Protein AF-A0A2D4P1I2-F1 (afdb_monomer)

Foldseek 3Di:
DPPDDDVVVCVPPDDPADDDPVQAEDPVVVVQAWAWDAADPVRQWTKTKHWDFDPDPQTFTKMKIWTWGDDRRHHTDTPDIDTPPPPDGHNDAWPKDKADDPPDPPDIDIDTDDPDDDDPDPDD

Structure (mmCIF, N/CA/C/O backbone):
data_AF-A0A2D4P1I2-F1
#
_entry.id   AF-A0A2D4P1I2-F1
#
loop_
_atom_site.group_PDB
_atom_site.id
_atom_site.type_symbol
_atom_site.label_atom_id
_atom_site.label_alt_id
_atom_site.label_comp_id
_atom_site.label_asym_id
_atom_site.label_entity_id
_atom_site.label_seq_id
_atom_site.pdbx_PDB_ins_code
_atom_site.Cartn_x
_atom_site.Cartn_y
_atom_site.Cartn_z
_atom_site.occupancy
_atom_site.B_iso_or_equiv
_atom_site.auth_seq_id
_atom_site.auth_comp_id
_atom_site.auth_asym_id
_atom_site.auth_atom_id
_atom_site.pdbx_PDB_model_num
ATOM 1 N N . ILE A 1 1 ? -16.537 -9.330 35.141 1.00 69.94 1 ILE A N 1
ATOM 2 C CA . ILE A 1 1 ? -16.548 -10.627 35.862 1.00 69.94 1 ILE A CA 1
ATOM 3 C C . ILE A 1 1 ? -15.253 -11.424 35.632 1.00 69.94 1 ILE A C 1
ATOM 5 O O . ILE A 1 1 ? -14.686 -11.852 36.618 1.00 69.94 1 ILE A O 1
ATOM 9 N N . SER A 1 2 ? -14.714 -11.572 34.408 1.00 90.94 2 SER A N 1
ATOM 10 C CA . SER A 1 2 ? -13.426 -12.280 34.185 1.00 90.94 2 SER A CA 1
ATOM 11 C C . SER A 1 2 ? -12.172 -11.393 34.089 1.00 90.94 2 SER A C 1
ATOM 13 O O . SER A 1 2 ? -11.068 -11.890 34.271 1.00 90.94 2 SER A O 1
ATOM 15 N N . GLY A 1 3 ? -12.307 -10.103 33.754 1.00 93.50 3 GLY A N 1
ATOM 16 C CA . GLY A 1 3 ? -11.168 -9.180 33.588 1.00 93.50 3 GLY A CA 1
ATOM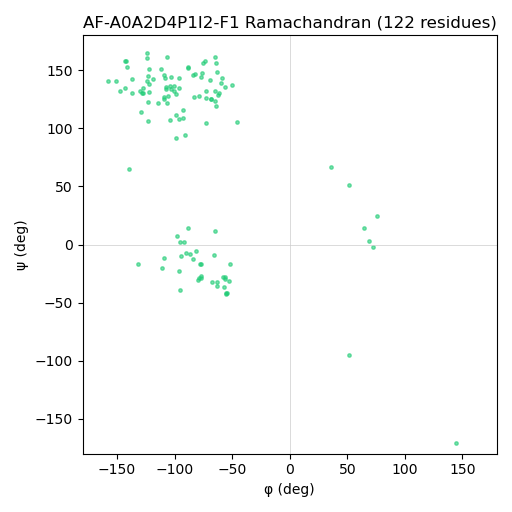 17 C C . GLY A 1 3 ? -10.268 -9.459 32.371 1.00 93.50 3 GLY A C 1
ATOM 18 O O . GLY A 1 3 ? -9.272 -8.772 32.178 1.00 93.50 3 GLY A O 1
ATOM 19 N N . GLN A 1 4 ? -10.605 -10.444 31.534 1.00 93.12 4 GLN A N 1
ATOM 20 C CA . GLN A 1 4 ? -9.794 -10.844 30.384 1.00 93.12 4 GLN A CA 1
ATOM 21 C C . GLN A 1 4 ? -10.235 -10.115 29.107 1.00 93.12 4 GLN A C 1
ATOM 23 O O . GLN A 1 4 ? -11.336 -10.343 28.608 1.00 93.12 4 GLN A O 1
ATOM 28 N N . LEU A 1 5 ? -9.355 -9.280 28.546 1.00 93.69 5 LEU A N 1
ATOM 29 C CA . LEU A 1 5 ? -9.546 -8.610 27.257 1.00 93.69 5 LEU A CA 1
ATOM 30 C C . LEU A 1 5 ? -8.307 -8.836 26.380 1.00 93.69 5 LEU A C 1
ATOM 32 O O . LEU A 1 5 ? -7.215 -8.381 26.705 1.00 93.69 5 LEU A O 1
ATOM 36 N N . SER A 1 6 ? -8.458 -9.565 25.273 1.00 95.81 6 SER A N 1
ATOM 37 C CA . SER A 1 6 ? -7.362 -9.851 24.339 1.00 95.81 6 SER A CA 1
ATOM 38 C C . SER A 1 6 ? -7.897 -10.043 22.920 1.00 95.81 6 SER A C 1
ATOM 40 O O . SER A 1 6 ? -8.908 -10.731 22.762 1.00 95.81 6 SER A O 1
ATOM 42 N N . PRO A 1 7 ? -7.206 -9.554 21.871 1.00 94.94 7 PRO A N 1
ATOM 43 C CA . PRO A 1 7 ? -7.589 -9.806 20.480 1.00 94.94 7 PRO A CA 1
ATOM 44 C C . PRO A 1 7 ? -7.770 -11.295 20.151 1.00 94.94 7 PRO A C 1
ATOM 46 O O . PRO A 1 7 ? -8.627 -11.657 19.349 1.00 94.94 7 PRO A O 1
ATOM 49 N N . ARG A 1 8 ? -7.013 -12.183 20.815 1.00 96.38 8 ARG A N 1
ATOM 50 C CA . ARG A 1 8 ? -7.110 -13.639 20.610 1.00 96.38 8 ARG A CA 1
ATOM 51 C C . ARG A 1 8 ? -8.478 -14.202 20.998 1.00 96.38 8 ARG A C 1
ATOM 53 O O . ARG A 1 8 ? -8.939 -15.136 20.347 1.00 96.38 8 ARG A O 1
ATOM 60 N N . LEU A 1 9 ? -9.134 -13.619 22.004 1.00 96.25 9 LEU A N 1
ATOM 61 C CA . LEU A 1 9 ? -10.480 -14.021 22.431 1.00 96.25 9 LEU A CA 1
ATOM 62 C C . LEU A 1 9 ? -11.531 -13.687 21.366 1.00 96.25 9 LEU A C 1
ATOM 64 O O . LEU A 1 9 ? -12.491 -14.429 21.187 1.00 96.25 9 LEU A O 1
ATOM 68 N N . PHE A 1 10 ? -11.314 -12.609 20.612 1.00 96.19 10 PHE A N 1
ATOM 69 C CA . PHE A 1 10 ? -12.255 -12.107 19.613 1.00 96.19 10 PHE A CA 1
ATOM 70 C C . PHE A 1 10 ? -11.933 -12.552 18.182 1.00 96.19 10 PHE A C 1
ATOM 72 O O . PHE A 1 10 ? -12.605 -12.118 17.254 1.00 96.19 10 PHE A O 1
ATOM 79 N N . ARG A 1 11 ? -10.957 -13.450 17.976 1.00 96.00 11 ARG A N 1
ATOM 80 C CA . ARG A 1 11 ? -10.496 -13.874 16.637 1.00 96.00 11 ARG A CA 1
ATOM 81 C C . ARG A 1 11 ? -11.607 -14.434 15.736 1.00 96.00 11 ARG A C 1
ATOM 83 O O . ARG A 1 11 ? -11.482 -14.378 14.522 1.00 96.00 11 ARG A O 1
ATOM 90 N N . LYS A 1 12 ? -12.666 -15.008 16.319 1.00 97.00 12 LYS A N 1
ATOM 91 C CA . LYS A 1 12 ? -13.809 -15.568 15.574 1.00 97.00 12 LYS A CA 1
ATOM 92 C C . LYS A 1 12 ? -14.896 -14.538 15.244 1.00 97.00 12 LYS A C 1
ATOM 94 O O . LYS A 1 12 ? -15.842 -14.884 14.545 1.00 97.00 12 LYS A O 1
ATOM 99 N N . LEU A 1 13 ? -14.807 -13.315 15.771 1.00 97.12 13 LEU A N 1
ATOM 100 C CA . LEU A 1 13 ? -15.773 -12.270 15.452 1.00 97.12 13 LEU A CA 1
ATOM 101 C C . LEU A 1 13 ? -15.505 -11.694 14.056 1.00 97.12 13 LEU A C 1
ATOM 103 O O . LEU A 1 13 ? -14.346 -11.599 13.649 1.00 97.12 13 LEU A O 1
ATOM 107 N N . PRO A 1 14 ? -16.556 -11.272 13.335 1.00 97.31 14 PRO A N 1
ATOM 108 C CA . PRO A 1 14 ? -16.387 -10.573 12.071 1.00 97.31 14 PRO A CA 1
ATOM 109 C C . PRO A 1 14 ? -15.686 -9.215 12.269 1.00 97.31 14 PRO A C 1
ATOM 111 O O . PRO A 1 14 ? -15.688 -8.672 13.385 1.00 97.31 14 PRO A O 1
ATOM 114 N N . PRO A 1 15 ? -15.124 -8.631 11.191 1.00 96.69 15 PRO A N 1
ATOM 115 C CA . PRO A 1 15 ? -14.606 -7.269 11.212 1.00 96.69 15 PRO A CA 1
ATOM 116 C C . PRO A 1 15 ? -15.634 -6.289 11.782 1.00 96.69 15 PRO A C 1
ATOM 118 O O . PRO A 1 15 ? -16.824 -6.363 11.479 1.00 96.69 15 PRO A O 1
ATOM 121 N N . ARG A 1 16 ? -15.174 -5.366 12.630 1.00 97.00 16 ARG A N 1
ATOM 122 C CA . ARG A 1 16 ? -16.054 -4.390 13.294 1.00 97.00 16 ARG A CA 1
ATOM 123 C C . ARG A 1 16 ? -16.440 -3.233 12.379 1.00 97.00 16 ARG A C 1
ATOM 125 O O . ARG A 1 16 ? -17.505 -2.656 12.559 1.00 97.00 16 ARG A O 1
ATOM 132 N N . VAL A 1 17 ? -15.565 -2.903 11.433 1.00 97.25 17 VAL A N 1
ATOM 133 C CA . VAL A 1 17 ? -15.743 -1.839 10.447 1.00 97.25 17 VAL A CA 1
ATOM 134 C C . VAL A 1 17 ? -15.139 -2.319 9.132 1.00 97.25 17 VAL A C 1
ATOM 136 O O . VAL A 1 17 ? -14.028 -2.850 9.120 1.00 97.25 17 VAL A O 1
ATOM 139 N N . CYS A 1 18 ? -15.867 -2.110 8.039 1.00 97.62 18 CYS A N 1
ATOM 140 C CA . CYS A 1 18 ? -15.393 -2.322 6.678 1.00 97.62 18 CYS A CA 1
ATOM 141 C C . CYS A 1 18 ? -15.523 -1.003 5.925 1.00 97.62 18 CYS A C 1
ATOM 143 O O . CYS A 1 18 ? -16.575 -0.366 5.967 1.00 97.62 18 CYS A O 1
ATOM 145 N N . VAL A 1 19 ? -14.460 -0.600 5.236 1.00 97.31 19 VAL A N 1
ATOM 146 C CA . VAL A 1 19 ? -14.436 0.641 4.464 1.00 97.31 19 VAL A CA 1
ATOM 147 C C . VAL A 1 19 ? -13.985 0.321 3.050 1.00 97.31 19 VAL A C 1
ATOM 149 O O . VAL A 1 19 ? -12.995 -0.378 2.848 1.00 97.31 19 VAL A O 1
ATOM 152 N N . SER A 1 20 ? -14.736 0.810 2.065 1.00 96.75 20 SER A N 1
ATOM 153 C CA . SER A 1 20 ? -14.373 0.657 0.658 1.00 96.75 20 SER A CA 1
ATOM 154 C C . SER A 1 20 ? -13.201 1.573 0.333 1.00 96.75 20 SER A C 1
ATOM 156 O O . SER A 1 20 ? -13.261 2.766 0.635 1.00 96.75 20 SER A O 1
ATOM 158 N N . LEU A 1 21 ? -12.173 1.058 -0.341 1.00 95.75 21 LEU A N 1
ATOM 159 C CA . LEU A 1 21 ? -11.018 1.860 -0.752 1.00 95.75 21 LEU A CA 1
ATOM 160 C C . LEU A 1 21 ? -11.450 3.097 -1.561 1.00 95.75 21 LEU A C 1
ATOM 162 O O . LEU A 1 21 ? -11.014 4.205 -1.270 1.00 95.75 21 LEU A O 1
ATOM 166 N N . LYS A 1 22 ? -12.415 2.941 -2.479 1.00 95.81 22 LYS A N 1
ATOM 167 C CA . LYS A 1 22 ? -12.982 4.053 -3.269 1.00 95.81 22 LYS A CA 1
ATOM 168 C C . LYS A 1 22 ? -13.599 5.163 -2.409 1.00 95.81 22 LYS A C 1
ATOM 170 O O . LYS A 1 22 ? -13.646 6.311 -2.830 1.00 95.81 22 LYS A O 1
ATOM 175 N N . SER A 1 23 ? -14.089 4.834 -1.212 1.00 96.88 23 SER A N 1
ATOM 176 C CA . SER A 1 23 ? -14.698 5.826 -0.319 1.00 96.88 23 SER A CA 1
ATOM 177 C C . SER A 1 23 ? -13.660 6.697 0.391 1.00 96.88 23 SER A C 1
ATOM 179 O O . SER A 1 23 ? -13.931 7.869 0.644 1.00 96.88 23 SER A O 1
ATOM 181 N N . ILE A 1 24 ? -12.452 6.174 0.626 1.00 97.69 24 ILE A N 1
ATOM 182 C CA . ILE A 1 24 ? -11.394 6.850 1.394 1.00 97.69 24 ILE A CA 1
ATOM 183 C C . ILE A 1 24 ? -10.209 7.321 0.552 1.00 97.69 24 ILE A C 1
ATOM 185 O O . ILE A 1 24 ? -9.404 8.096 1.044 1.00 97.69 24 ILE A O 1
ATOM 189 N N . VAL A 1 25 ? -10.090 6.908 -0.704 1.00 96.88 25 VAL A N 1
ATOM 190 C CA . VAL A 1 25 ? -9.071 7.432 -1.625 1.00 96.88 25 VAL A CA 1
A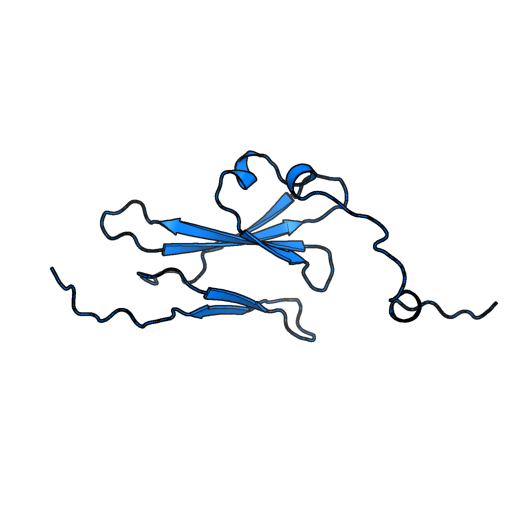TOM 191 C C . VAL A 1 25 ? -9.688 8.548 -2.469 1.00 96.88 25 VAL A C 1
ATOM 193 O O . VAL A 1 25 ? -10.873 8.487 -2.813 1.00 96.88 25 VAL A O 1
ATOM 196 N N . ASP A 1 26 ? -8.914 9.591 -2.760 1.00 95.12 26 ASP A N 1
ATOM 197 C CA . ASP A 1 26 ? -9.323 10.632 -3.704 1.00 95.12 26 ASP A CA 1
ATOM 198 C C . ASP A 1 26 ? -9.174 10.141 -5.146 1.00 95.12 26 ASP A C 1
ATOM 200 O O . ASP A 1 26 ? -8.241 9.409 -5.480 1.00 95.12 26 ASP A O 1
ATOM 204 N N . GLU A 1 27 ? -10.098 10.549 -6.016 1.00 91.81 27 GLU A N 1
ATOM 205 C CA . GLU A 1 27 ? -10.206 10.034 -7.387 1.00 91.81 27 GLU A CA 1
ATOM 206 C C . GLU A 1 27 ? -8.920 10.220 -8.200 1.00 91.81 27 GLU A C 1
ATOM 208 O O . GLU A 1 27 ? -8.510 9.315 -8.924 1.00 91.81 27 GLU A O 1
ATOM 213 N N . HIS A 1 28 ? -8.219 11.338 -7.998 1.00 92.25 28 HIS A N 1
ATOM 214 C CA . HIS A 1 28 ? -6.931 11.590 -8.638 1.00 92.25 28 HIS A CA 1
ATOM 215 C C . HIS A 1 28 ? -5.905 10.470 -8.374 1.00 92.25 28 HIS A C 1
ATOM 217 O O . HIS A 1 28 ? -5.245 10.022 -9.309 1.00 92.25 28 HIS A O 1
ATOM 223 N N . PHE A 1 29 ? -5.811 9.960 -7.140 1.00 92.00 29 PHE A N 1
ATOM 224 C CA . PHE A 1 29 ? -4.880 8.877 -6.802 1.00 92.00 29 PHE A CA 1
ATOM 225 C C . PHE A 1 29 ? -5.370 7.505 -7.271 1.00 92.00 29 PHE A C 1
ATOM 227 O O . PHE A 1 29 ? -4.555 6.634 -7.565 1.00 92.00 29 PHE A O 1
ATOM 234 N N . LEU A 1 30 ? -6.687 7.305 -7.394 1.00 88.12 30 LEU A N 1
ATOM 235 C CA . LEU A 1 30 ? -7.228 6.086 -8.007 1.00 88.12 30 LEU A CA 1
ATOM 236 C C . LEU A 1 30 ? -6.816 5.971 -9.480 1.00 88.12 30 LEU A C 1
ATOM 238 O O . LEU A 1 30 ? -6.532 4.872 -9.948 1.00 88.12 30 LEU A O 1
ATOM 242 N N . CYS A 1 31 ? -6.744 7.099 -10.187 1.00 90.69 31 CYS A N 1
ATOM 243 C CA . CYS A 1 31 ? -6.340 7.151 -11.592 1.00 90.69 31 CYS A CA 1
ATOM 244 C C . CYS A 1 31 ? -4.816 7.192 -11.797 1.00 90.69 31 CYS A C 1
ATOM 246 O O . CYS A 1 31 ? -4.355 6.979 -12.913 1.00 90.69 31 CYS A O 1
ATOM 248 N N . ALA A 1 32 ? -4.028 7.435 -10.745 1.00 93.19 32 ALA A N 1
ATOM 249 C CA . ALA A 1 32 ? -2.570 7.573 -10.825 1.00 93.19 32 ALA A CA 1
ATOM 250 C C . ALA A 1 32 ? -1.795 6.242 -10.692 1.00 93.19 32 ALA A C 1
ATOM 252 O O . ALA A 1 32 ? -0.589 6.248 -10.463 1.00 93.19 32 ALA A O 1
ATOM 253 N N . GLY A 1 33 ? -2.470 5.092 -10.809 1.00 94.69 33 GLY A N 1
ATOM 254 C CA . GLY A 1 33 ? -1.808 3.780 -10.832 1.00 94.69 33 GLY A CA 1
ATOM 255 C C . GLY A 1 33 ? -1.318 3.272 -9.469 1.00 94.69 33 GLY A C 1
ATOM 256 O O . GLY A 1 33 ? -0.397 2.462 -9.411 1.00 94.69 33 GLY A O 1
ATOM 257 N N . HIS A 1 34 ? -1.909 3.732 -8.361 1.00 97.69 34 HIS A N 1
ATOM 258 C CA . HIS A 1 34 ? -1.539 3.257 -7.024 1.00 97.69 34 HIS A CA 1
ATOM 259 C C . HIS A 1 34 ? -1.946 1.796 -6.784 1.00 97.69 34 HIS A C 1
ATOM 261 O O . HIS A 1 34 ? -3.124 1.438 -6.837 1.00 97.69 34 HIS A O 1
ATOM 267 N N . ILE A 1 35 ? -0.970 0.976 -6.395 1.00 97.62 35 ILE A N 1
ATOM 268 C CA . ILE A 1 35 ? -1.143 -0.410 -5.962 1.00 97.62 35 ILE A CA 1
ATOM 269 C C . ILE A 1 35 ? -1.025 -0.451 -4.435 1.00 97.62 35 ILE A C 1
ATOM 271 O O . ILE A 1 35 ? 0.054 -0.270 -3.868 1.00 97.62 35 ILE A O 1
ATOM 275 N N . PHE A 1 36 ? -2.151 -0.651 -3.748 1.00 97.94 36 PHE A N 1
ATOM 276 C CA . PHE A 1 36 ? -2.216 -0.683 -2.283 1.00 97.94 36 PHE A CA 1
ATOM 277 C C . PHE A 1 36 ? -1.734 -2.028 -1.725 1.00 97.94 36 PHE A C 1
ATOM 279 O O . PHE A 1 36 ? -2.220 -3.083 -2.120 1.00 97.94 36 PHE A O 1
ATOM 286 N N . LEU A 1 37 ? -0.797 -1.971 -0.776 1.00 98.31 37 LEU A N 1
ATOM 287 C CA . LEU A 1 37 ? -0.103 -3.132 -0.208 1.00 98.31 37 LEU A CA 1
ATOM 288 C C . LEU A 1 37 ? -0.758 -3.635 1.083 1.00 98.31 37 LEU A C 1
ATOM 290 O O . LEU A 1 37 ? -0.842 -4.838 1.316 1.00 98.31 37 LEU A O 1
ATOM 294 N N . GLY A 1 38 ? -1.214 -2.714 1.936 1.00 98.00 38 GLY A N 1
ATOM 295 C CA . GLY A 1 38 ? -1.822 -3.046 3.223 1.00 98.00 38 GLY A CA 1
ATOM 296 C C . GLY A 1 38 ? -1.500 -2.049 4.330 1.00 98.00 38 GLY A C 1
ATOM 297 O O . GLY A 1 38 ? -0.962 -0.968 4.087 1.00 98.00 38 GLY A O 1
ATOM 298 N N . PHE A 1 39 ? -1.867 -2.421 5.554 1.00 98.50 39 PHE A N 1
ATOM 299 C CA . PHE A 1 39 ? -1.623 -1.630 6.757 1.00 98.50 39 PHE A CA 1
ATOM 300 C C . PHE A 1 39 ? -0.225 -1.866 7.321 1.00 98.50 39 PHE A C 1
ATOM 302 O O . PHE A 1 39 ? 0.251 -3.000 7.337 1.00 98.50 39 PHE A O 1
ATOM 309 N N . SER A 1 40 ? 0.371 -0.816 7.887 1.00 98.31 40 SER A N 1
ATOM 310 C CA . SER A 1 40 ? 1.492 -0.966 8.811 1.00 98.31 40 SER A CA 1
ATOM 311 C C . SER A 1 40 ? 1.056 -1.707 10.078 1.00 98.31 40 SER A C 1
ATOM 313 O O . SER A 1 40 ? -0.108 -1.642 10.489 1.00 98.31 40 SER A O 1
ATOM 315 N N . LYS A 1 41 ? 1.996 -2.349 10.778 1.00 98.06 41 LYS A N 1
ATOM 316 C CA . LYS A 1 41 ? 1.724 -3.094 12.022 1.00 98.06 41 LYS A CA 1
ATOM 317 C C . LYS A 1 41 ? 1.045 -2.265 13.114 1.00 98.06 41 LYS A C 1
ATOM 319 O O . LYS A 1 41 ? 0.310 -2.817 13.928 1.00 98.06 41 LYS A O 1
ATOM 324 N N . CYS A 1 42 ? 1.283 -0.952 13.153 1.00 97.38 42 CYS A N 1
ATOM 325 C CA . CYS A 1 42 ? 0.640 -0.048 14.110 1.00 97.38 42 CYS A CA 1
ATOM 326 C C . CYS A 1 42 ? -0.778 0.390 13.698 1.00 97.38 42 CYS A C 1
ATOM 328 O O . CYS A 1 42 ? -1.440 1.084 14.465 1.00 97.38 42 CYS A O 1
ATOM 330 N N . GLY A 1 43 ? -1.239 0.029 12.495 1.00 97.94 43 GLY A N 1
ATOM 331 C CA . GLY A 1 43 ? -2.570 0.343 11.968 1.00 97.94 43 GLY A CA 1
ATOM 332 C C . GLY A 1 43 ? -2.785 1.806 11.566 1.00 97.94 43 GLY A C 1
ATOM 333 O O . GLY A 1 43 ? -3.862 2.146 11.085 1.00 97.94 43 GLY A O 1
ATOM 334 N N . ARG A 1 44 ? -1.783 2.678 11.752 1.00 98.12 44 ARG A N 1
ATOM 335 C CA . ARG A 1 44 ? -1.883 4.115 11.445 1.00 98.12 44 ARG A CA 1
ATOM 336 C C . ARG A 1 44 ? -1.706 4.422 9.962 1.00 98.12 44 ARG A C 1
ATOM 338 O O . ARG A 1 44 ? -2.266 5.405 9.486 1.00 98.12 44 ARG A O 1
ATOM 345 N N . TYR A 1 45 ? -0.913 3.621 9.254 1.00 98.69 45 TYR A N 1
ATOM 346 C CA . TYR A 1 45 ? -0.569 3.892 7.865 1.00 98.69 45 TYR A CA 1
ATOM 347 C C . TYR A 1 45 ? -1.055 2.782 6.947 1.00 98.69 45 TYR A C 1
ATOM 349 O O . TYR A 1 45 ? -0.966 1.606 7.293 1.00 98.69 45 TYR A O 1
ATOM 357 N N . ILE A 1 46 ? -1.521 3.165 5.765 1.00 98.56 46 ILE A N 1
ATOM 358 C CA . ILE A 1 46 ? -1.674 2.275 4.619 1.00 98.56 46 ILE A CA 1
ATOM 359 C C . ILE A 1 46 ? -0.532 2.579 3.652 1.00 98.56 46 ILE A C 1
ATOM 361 O O . ILE A 1 46 ? -0.212 3.745 3.418 1.00 98.56 46 ILE A O 1
ATOM 365 N N . LEU A 1 47 ? 0.086 1.538 3.101 1.00 98.75 47 LEU A N 1
ATOM 366 C CA . LEU A 1 47 ? 1.143 1.668 2.107 1.00 98.75 47 LEU A CA 1
ATOM 367 C C . LEU A 1 47 ? 0.604 1.372 0.709 1.00 98.75 47 LEU A C 1
ATOM 369 O O . LEU A 1 47 ? -0.228 0.482 0.520 1.00 98.75 47 LEU A O 1
ATOM 373 N N . SER A 1 48 ? 1.117 2.097 -0.276 1.00 98.62 48 SER A N 1
ATOM 374 C CA . SER A 1 48 ? 0.922 1.799 -1.696 1.00 98.62 48 SER A CA 1
ATOM 375 C C . SER A 1 48 ? 2.202 2.086 -2.460 1.00 98.62 48 SER A C 1
ATOM 377 O O . SER A 1 48 ? 2.963 2.953 -2.028 1.00 98.62 48 SER A O 1
ATOM 379 N N . TYR A 1 49 ? 2.385 1.476 -3.624 1.00 98.44 49 TYR A N 1
ATOM 380 C CA . TYR A 1 49 ? 3.417 1.889 -4.571 1.00 98.44 49 TYR A CA 1
ATOM 381 C C . TYR A 1 49 ? 2.827 2.223 -5.942 1.00 98.44 49 TYR A C 1
ATOM 383 O O . TYR A 1 49 ? 1.680 1.881 -6.222 1.00 98.44 49 TYR A O 1
ATOM 391 N N . THR A 1 50 ? 3.604 2.903 -6.776 1.00 97.38 50 THR A N 1
ATOM 392 C CA . THR A 1 50 ? 3.339 3.070 -8.212 1.00 97.38 50 THR A CA 1
ATOM 393 C C . THR A 1 50 ? 4.529 2.533 -9.001 1.00 97.38 50 THR A C 1
ATOM 395 O O . THR A 1 50 ? 5.657 2.548 -8.496 1.00 97.38 50 THR A O 1
ATOM 398 N N . ASN A 1 51 ? 4.280 2.056 -10.219 1.00 93.50 51 ASN A N 1
ATOM 399 C CA . ASN A 1 51 ? 5.298 1.775 -11.226 1.00 93.50 51 ASN A CA 1
ATOM 400 C C . ASN A 1 51 ? 4.968 2.586 -12.489 1.00 93.50 51 ASN A C 1
ATOM 402 O O . ASN A 1 51 ? 4.008 2.308 -13.198 1.00 93.50 51 ASN A O 1
ATOM 406 N N . SER A 1 52 ? 5.729 3.643 -12.747 1.00 89.75 52 SER A N 1
ATOM 407 C CA . SER A 1 52 ? 5.549 4.482 -13.936 1.00 89.75 52 SER A CA 1
ATOM 408 C C . SER A 1 52 ? 6.698 4.270 -14.909 1.00 89.75 52 SER A C 1
ATOM 410 O O . SER A 1 52 ? 7.840 4.099 -14.482 1.00 89.75 52 SER A O 1
ATOM 412 N N . ASN A 1 53 ? 6.421 4.336 -16.206 1.00 81.88 53 ASN A N 1
ATOM 413 C CA . ASN A 1 53 ? 7.465 4.443 -17.218 1.00 81.88 53 ASN A CA 1
ATOM 414 C C . ASN A 1 53 ? 8.119 5.831 -17.123 1.00 81.88 53 ASN A C 1
ATOM 416 O O . ASN A 1 53 ? 7.434 6.821 -16.864 1.00 81.88 53 ASN A O 1
ATOM 420 N N . GLY A 1 54 ? 9.438 5.905 -17.301 1.00 67.38 54 GLY A N 1
ATOM 421 C CA . GLY A 1 54 ? 10.107 7.169 -17.606 1.00 67.38 54 GLY A CA 1
ATOM 422 C C . GLY A 1 54 ? 9.624 7.716 -18.953 1.00 67.38 54 GLY A C 1
ATOM 423 O O . GLY A 1 54 ? 9.286 6.933 -19.837 1.00 67.38 54 GLY A O 1
ATOM 424 N N . ASP A 1 55 ? 9.597 9.043 -19.099 1.00 66.00 55 ASP A N 1
ATOM 425 C CA . ASP A 1 55 ? 9.135 9.744 -20.314 1.00 66.00 55 ASP A CA 1
ATOM 426 C C . ASP A 1 55 ? 10.031 9.514 -21.553 1.00 66.00 55 ASP A C 1
ATOM 428 O O . ASP A 1 55 ? 9.653 9.894 -22.659 1.00 66.00 55 ASP A O 1
ATOM 432 N N . ASP A 1 56 ? 11.202 8.890 -21.388 1.00 63.53 56 ASP A N 1
ATOM 433 C CA . ASP A 1 56 ? 12.173 8.677 -22.464 1.00 63.53 56 ASP A CA 1
ATOM 434 C C . ASP A 1 56 ? 11.942 7.365 -23.240 1.00 63.53 56 ASP A C 1
ATOM 436 O O . ASP A 1 56 ? 11.492 6.353 -22.691 1.00 63.53 56 ASP A O 1
ATOM 440 N N . ASP A 1 57 ? 12.359 7.361 -24.514 1.00 62.00 57 ASP A N 1
ATOM 441 C CA . ASP A 1 57 ? 12.244 6.252 -25.484 1.00 62.00 57 ASP A CA 1
ATOM 442 C C . ASP A 1 57 ? 12.795 4.894 -24.988 1.00 62.00 57 ASP A C 1
ATOM 444 O O . ASP A 1 57 ? 12.456 3.846 -25.538 1.00 62.00 57 ASP A O 1
ATOM 448 N N . PHE A 1 58 ? 13.608 4.878 -23.926 1.00 59.94 58 PHE A N 1
ATOM 449 C CA . PHE A 1 58 ? 14.183 3.667 -23.329 1.00 59.94 58 PHE A CA 1
ATOM 450 C C . PHE A 1 58 ? 13.344 3.048 -22.192 1.00 59.94 58 PHE A C 1
ATOM 452 O O . PHE A 1 58 ? 13.757 2.036 -21.632 1.00 59.94 58 PHE A O 1
ATOM 459 N N . SER A 1 59 ? 12.165 3.609 -21.874 1.00 70.88 59 SER A N 1
ATOM 460 C CA . SER A 1 59 ? 11.140 3.055 -20.964 1.00 70.88 59 SER A CA 1
ATOM 461 C C . SER A 1 59 ? 11.693 2.294 -19.748 1.00 70.88 59 SER A C 1
ATOM 463 O O . SER A 1 59 ? 11.489 1.090 -19.594 1.00 70.88 59 SER A O 1
ATOM 465 N N . PHE A 1 60 ? 12.363 3.006 -18.844 1.00 86.62 60 PHE A N 1
ATOM 466 C CA . PHE A 1 60 ? 12.726 2.465 -17.533 1.00 86.62 60 PHE A CA 1
ATOM 467 C C . PHE A 1 60 ? 11.555 2.565 -16.558 1.00 86.62 60 PHE A C 1
ATOM 469 O O . PHE A 1 60 ? 10.792 3.532 -16.584 1.00 86.62 60 PHE A O 1
ATOM 476 N N . TYR A 1 61 ? 11.437 1.601 -15.651 1.00 91.12 61 TYR A N 1
ATOM 477 C CA . TYR A 1 61 ? 10.451 1.623 -14.580 1.00 91.12 61 TYR A CA 1
ATOM 478 C C . TYR A 1 61 ? 10.942 2.459 -13.397 1.00 91.12 61 TYR A C 1
ATOM 480 O O . TYR A 1 61 ? 12.002 2.209 -12.826 1.00 91.12 61 TYR A O 1
ATOM 488 N N . ILE A 1 62 ? 10.118 3.416 -12.977 1.00 94.06 62 ILE A N 1
ATOM 489 C CA . ILE A 1 62 ? 10.327 4.233 -11.785 1.00 94.06 62 ILE A CA 1
ATOM 490 C C . ILE A 1 62 ? 9.312 3.815 -10.725 1.00 94.06 62 ILE A C 1
ATOM 492 O O . ILE A 1 62 ? 8.102 3.848 -10.954 1.00 94.06 62 ILE A O 1
ATOM 496 N N . TYR A 1 63 ? 9.810 3.468 -9.53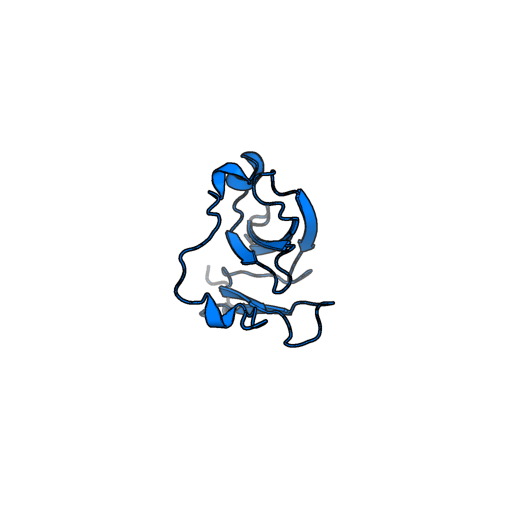8 1.00 97.00 63 TYR A N 1
ATOM 497 C CA . TYR A 1 63 ? 8.980 3.044 -8.414 1.00 97.00 63 TYR A CA 1
ATOM 498 C C . TYR A 1 63 ? 8.920 4.121 -7.339 1.00 97.00 63 TYR A C 1
ATOM 500 O O . TYR A 1 63 ? 9.949 4.640 -6.901 1.00 97.00 63 TYR A O 1
ATOM 508 N N . HIS A 1 64 ? 7.717 4.407 -6.850 1.00 98.19 64 HIS A N 1
ATOM 509 C CA . HIS A 1 64 ? 7.516 5.255 -5.678 1.00 98.19 64 HIS A CA 1
ATOM 510 C C . HIS A 1 64 ? 6.745 4.506 -4.601 1.00 98.19 64 HIS A C 1
ATOM 512 O O . HIS A 1 64 ? 5.772 3.822 -4.899 1.00 98.19 64 HIS A O 1
ATOM 518 N N . LEU A 1 65 ? 7.156 4.666 -3.344 1.00 98.75 65 LEU A N 1
ATOM 519 C CA . LEU A 1 65 ? 6.461 4.156 -2.166 1.00 98.75 65 LEU A CA 1
ATOM 520 C C . LEU A 1 65 ? 5.804 5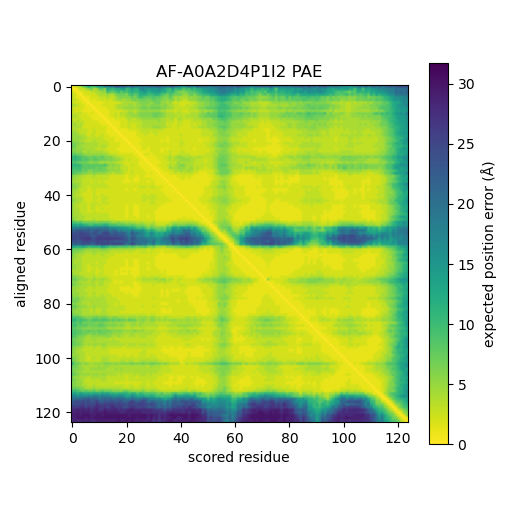.308 -1.406 1.00 98.75 65 LEU A C 1
ATOM 522 O O . LEU A 1 65 ? 6.424 6.347 -1.165 1.00 98.75 65 LEU A O 1
ATOM 526 N N . TYR A 1 66 ? 4.557 5.099 -0.996 1.00 98.69 66 TYR A N 1
ATOM 527 C CA . TYR A 1 66 ? 3.721 6.111 -0.364 1.00 98.69 66 TYR A CA 1
ATOM 528 C C . TYR A 1 66 ? 3.214 5.630 0.991 1.00 98.69 66 TYR A C 1
ATOM 530 O O . TYR A 1 66 ? 2.801 4.478 1.141 1.00 98.69 66 TYR A O 1
ATOM 538 N N . TRP A 1 67 ? 3.188 6.549 1.955 1.00 98.81 67 TRP A N 1
ATOM 539 C CA . TRP A 1 67 ? 2.521 6.374 3.239 1.00 98.81 67 TRP A CA 1
ATOM 540 C C . TRP A 1 67 ? 1.287 7.256 3.298 1.00 98.81 67 TRP A C 1
ATOM 542 O O . TRP A 1 67 ? 1.368 8.477 3.130 1.00 98.81 67 TRP A O 1
ATOM 552 N N . TRP A 1 68 ? 0.166 6.624 3.619 1.00 98.69 68 TRP A N 1
ATOM 553 C CA . TRP A 1 68 ? -1.130 7.258 3.786 1.00 98.69 68 TRP A CA 1
ATOM 554 C C . TRP A 1 68 ? -1.570 7.141 5.236 1.00 98.69 68 TRP A C 1
ATOM 556 O O . TRP A 1 68 ? -1.683 6.034 5.753 1.00 98.69 68 TRP A O 1
ATOM 566 N N . GLU A 1 69 ? -1.827 8.258 5.905 1.00 98.62 69 GLU A N 1
ATOM 567 C CA . GLU A 1 69 ? -2.460 8.246 7.221 1.00 98.62 69 GLU A CA 1
ATOM 568 C C . GLU A 1 69 ? -3.913 7.772 7.094 1.00 98.62 69 GLU A C 1
ATOM 570 O O . GLU A 1 69 ? -4.695 8.318 6.312 1.00 98.62 69 GLU A O 1
ATOM 575 N N . PHE A 1 70 ? -4.260 6.737 7.860 1.00 98.56 70 PHE A N 1
ATOM 576 C CA . PHE A 1 70 ? -5.589 6.144 7.886 1.00 98.56 70 PHE A CA 1
ATOM 577 C C . PHE A 1 70 ? -6.405 6.666 9.066 1.00 98.56 70 PHE A C 1
ATOM 579 O O . PHE A 1 70 ? -5.978 6.593 10.218 1.00 98.56 70 PHE A O 1
ATOM 586 N N . ASN A 1 71 ? -7.624 7.124 8.778 1.00 97.88 71 ASN A N 1
ATOM 587 C CA . ASN A 1 71 ? -8.578 7.561 9.791 1.00 97.88 71 ASN A CA 1
ATOM 588 C C . ASN A 1 71 ? -10.007 7.101 9.457 1.00 97.88 71 ASN A C 1
ATOM 590 O O . ASN A 1 71 ? -10.906 7.902 9.196 1.00 97.88 71 ASN A O 1
ATOM 594 N N . VAL A 1 72 ? -10.191 5.778 9.460 1.00 95.69 72 VAL A N 1
ATOM 595 C CA . VAL A 1 72 ? -11.473 5.066 9.323 1.00 95.69 72 VAL A CA 1
ATOM 596 C C . VAL A 1 72 ? -12.294 5.514 8.109 1.00 95.69 72 VAL A C 1
ATOM 598 O O . VAL A 1 72 ? -12.085 4.987 7.023 1.00 95.69 72 VAL A O 1
ATOM 601 N N . HIS A 1 73 ? -13.236 6.444 8.281 1.00 97.12 73 HIS A N 1
ATOM 602 C CA . HIS A 1 73 ? -14.137 6.915 7.224 1.00 97.12 73 HIS A CA 1
ATOM 603 C C . HIS A 1 73 ? -13.640 8.184 6.519 1.00 97.12 73 HIS A C 1
ATOM 605 O O . HIS A 1 73 ? -14.209 8.581 5.505 1.00 97.12 73 HIS A O 1
ATOM 611 N N . SER A 1 74 ? -12.599 8.827 7.050 1.00 97.69 74 SER A N 1
ATOM 612 C CA . SER A 1 74 ? -11.991 10.010 6.441 1.00 97.69 74 SER A CA 1
ATOM 613 C C . SER A 1 74 ? -11.139 9.631 5.233 1.00 97.69 74 SER A C 1
ATOM 615 O O . SER A 1 74 ? -10.621 8.515 5.149 1.00 97.69 74 SER A O 1
ATOM 617 N N . LYS A 1 75 ? -10.947 10.591 4.323 1.00 98.06 75 LYS A N 1
ATOM 618 C CA . LYS A 1 75 ? -10.012 10.442 3.207 1.00 98.06 75 LYS A CA 1
ATOM 619 C C . LYS A 1 75 ? -8.587 10.178 3.704 1.00 98.06 75 LYS A C 1
ATOM 621 O O . LYS A 1 75 ? -8.168 10.719 4.728 1.00 98.06 75 LYS A O 1
ATOM 626 N N . LEU A 1 76 ? -7.857 9.341 2.972 1.00 98.31 76 LEU A N 1
ATOM 627 C CA . LEU A 1 76 ? -6.447 9.067 3.199 1.00 98.31 76 LEU A CA 1
ATOM 628 C C . LEU A 1 76 ? -5.628 10.328 2.957 1.00 98.31 76 LEU A C 1
ATOM 630 O O . LEU A 1 76 ? -5.758 10.977 1.923 1.00 98.31 76 LEU A O 1
ATOM 634 N N . LYS A 1 77 ? -4.731 10.637 3.889 1.00 98.12 77 LYS A N 1
ATOM 635 C CA . LYS A 1 77 ? -3.821 11.774 3.763 1.00 98.12 77 LYS A CA 1
ATOM 636 C C . LYS A 1 77 ? -2.416 11.278 3.454 1.00 98.12 77 LYS A C 1
ATOM 638 O O . LYS A 1 77 ? -1.848 10.524 4.242 1.00 98.12 77 LYS A O 1
ATOM 643 N N . MET A 1 78 ? -1.836 11.706 2.334 1.00 98.12 78 MET A N 1
ATOM 644 C CA . MET A 1 78 ? -0.440 11.391 2.020 1.00 98.12 78 MET A CA 1
ATOM 645 C C . MET A 1 78 ? 0.477 12.066 3.047 1.00 98.12 78 MET A C 1
ATOM 647 O O . MET A 1 78 ? 0.428 13.283 3.221 1.00 98.12 78 MET A O 1
ATOM 651 N N . VAL A 1 79 ? 1.309 11.281 3.734 1.00 98.38 79 VAL A N 1
ATOM 652 C CA . VAL A 1 79 ? 2.278 11.791 4.723 1.00 98.38 79 VAL A CA 1
ATOM 653 C C . VAL A 1 79 ? 3.726 11.645 4.271 1.00 98.38 79 VAL A C 1
ATOM 655 O O . VAL A 1 79 ? 4.604 12.319 4.805 1.00 98.38 79 VAL A O 1
ATOM 658 N N . ARG A 1 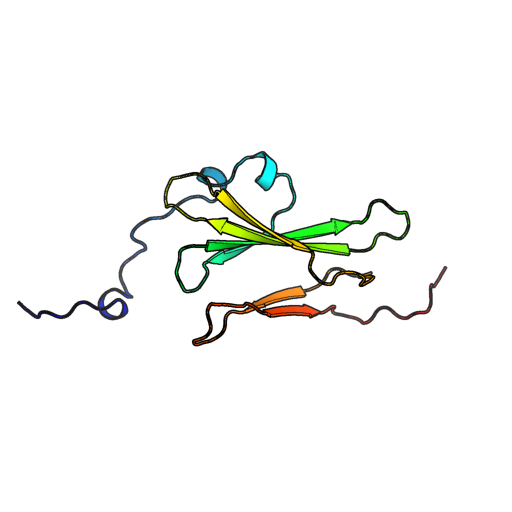80 ? 3.998 10.756 3.309 1.00 98.38 80 ARG A N 1
ATOM 659 C CA . ARG A 1 80 ? 5.332 10.568 2.737 1.00 98.38 80 ARG A CA 1
ATOM 660 C C . ARG A 1 80 ? 5.244 9.937 1.351 1.00 98.38 80 ARG A C 1
ATOM 662 O O . ARG A 1 80 ? 4.467 9.006 1.161 1.00 98.38 80 ARG A O 1
ATOM 669 N N . GLN A 1 81 ? 6.096 10.401 0.445 1.00 98.19 81 GLN A N 1
ATOM 670 C CA . GLN A 1 81 ? 6.391 9.797 -0.853 1.00 98.19 81 GLN A CA 1
ATOM 671 C C . GLN A 1 81 ? 7.909 9.633 -0.956 1.00 98.19 81 GLN A C 1
ATOM 673 O O . GLN A 1 81 ? 8.649 10.550 -0.598 1.00 98.19 81 GLN A O 1
ATOM 678 N N . VAL A 1 82 ? 8.374 8.471 -1.411 1.00 98.19 82 VAL A N 1
ATOM 679 C CA . VAL A 1 82 ? 9.803 8.167 -1.569 1.00 98.19 82 VAL A CA 1
ATOM 680 C C . VAL A 1 82 ? 10.017 7.445 -2.892 1.00 98.19 82 VAL A C 1
ATOM 682 O O . VAL A 1 82 ? 9.325 6.468 -3.165 1.00 98.19 82 VAL A O 1
ATOM 685 N N . ARG A 1 83 ? 10.979 7.900 -3.702 1.00 97.31 83 ARG A N 1
ATOM 686 C CA . ARG A 1 83 ? 11.445 7.152 -4.876 1.00 97.31 83 ARG A CA 1
ATOM 687 C C . ARG A 1 83 ? 12.278 5.959 -4.408 1.00 97.31 83 ARG A C 1
ATOM 689 O O . ARG A 1 83 ? 13.209 6.126 -3.623 1.00 97.31 83 ARG A O 1
ATOM 696 N N . LEU A 1 84 ? 11.921 4.765 -4.862 1.00 97.81 84 LEU A N 1
ATOM 697 C CA . LEU A 1 84 ? 12.677 3.542 -4.612 1.00 97.81 84 LEU A CA 1
ATOM 698 C C . LEU A 1 84 ? 13.731 3.354 -5.705 1.00 97.81 84 LEU A C 1
ATOM 700 O O . LEU A 1 84 ? 13.520 3.797 -6.832 1.00 97.81 84 LEU A O 1
ATOM 704 N N . PHE A 1 85 ? 14.830 2.675 -5.359 1.00 95.50 85 PHE A N 1
ATOM 705 C CA . PHE A 1 85 ? 15.898 2.308 -6.301 1.00 95.50 85 PHE A CA 1
ATOM 706 C C . PHE A 1 85 ? 16.384 3.522 -7.107 1.00 95.50 85 PHE A C 1
ATOM 708 O O . PHE A 1 85 ? 16.356 3.550 -8.334 1.00 95.50 85 PHE A O 1
ATOM 715 N N . GLN A 1 86 ? 16.716 4.597 -6.391 1.00 92.25 86 GLN A N 1
ATOM 716 C CA . GLN A 1 86 ? 17.198 5.813 -7.027 1.00 92.25 86 GLN A CA 1
ATOM 717 C C . GLN A 1 86 ? 18.472 5.511 -7.828 1.00 92.25 86 GLN A C 1
ATOM 719 O O . GLN A 1 86 ? 19.315 4.751 -7.363 1.00 92.25 86 GLN A O 1
ATOM 724 N N . ASP A 1 87 ? 18.565 6.108 -9.016 1.00 89.44 87 ASP A N 1
ATOM 725 C CA . ASP A 1 87 ? 19.670 5.944 -9.969 1.00 89.44 87 ASP A CA 1
ATOM 726 C C . ASP A 1 87 ? 19.832 4.519 -10.542 1.00 89.44 87 ASP A C 1
ATOM 728 O O . ASP A 1 87 ? 20.832 4.230 -11.192 1.00 89.44 87 ASP A O 1
ATOM 732 N N . GLU A 1 88 ? 18.827 3.650 -10.371 1.00 90.88 88 GLU A N 1
ATOM 733 C CA . GLU A 1 88 ? 18.776 2.327 -11.002 1.00 90.88 88 GLU A CA 1
ATOM 734 C C . GLU A 1 88 ? 17.945 2.337 -12.292 1.00 90.88 88 GLU A C 1
ATOM 736 O O . GLU A 1 88 ? 16.818 2.844 -12.344 1.00 90.88 88 GLU A O 1
ATOM 741 N N . GLU A 1 89 ? 18.490 1.706 -13.329 1.00 89.81 89 GLU A N 1
ATOM 742 C CA . GLU A 1 89 ? 17.839 1.490 -14.619 1.00 89.81 89 GLU A CA 1
ATOM 743 C C . GLU A 1 89 ? 17.090 0.152 -14.627 1.00 89.81 89 GLU A C 1
ATOM 745 O O . GLU A 1 89 ? 17.647 -0.917 -14.890 1.00 89.81 89 GLU A O 1
ATOM 750 N N . ILE A 1 90 ? 15.795 0.197 -14.319 1.00 90.69 90 ILE A N 1
ATOM 751 C CA . ILE A 1 90 ? 14.963 -1.005 -14.232 1.00 90.69 90 ILE A CA 1
ATOM 752 C C . ILE A 1 90 ? 14.226 -1.208 -15.556 1.00 90.69 90 ILE A C 1
ATOM 754 O O . ILE A 1 90 ? 13.272 -0.501 -15.855 1.00 90.69 90 ILE A O 1
ATOM 758 N N . TYR A 1 91 ? 14.637 -2.208 -16.331 1.00 88.06 91 TYR A N 1
ATOM 759 C CA . TYR A 1 91 ? 14.095 -2.498 -17.669 1.00 88.06 91 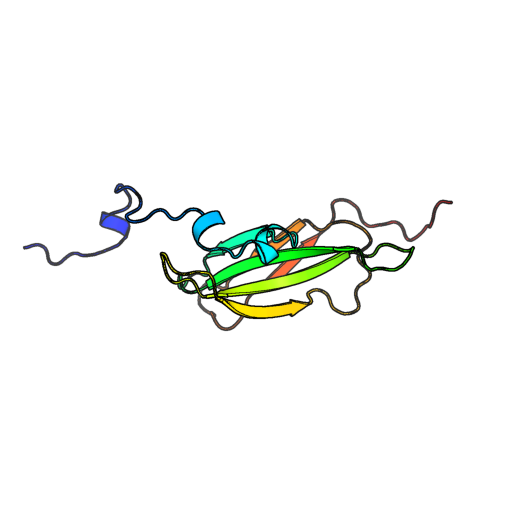TYR A CA 1
ATOM 760 C C . TYR A 1 91 ? 12.901 -3.469 -17.677 1.00 88.06 91 TYR A C 1
ATOM 762 O O . TYR A 1 91 ? 12.298 -3.727 -18.717 1.00 88.06 91 TYR A O 1
AT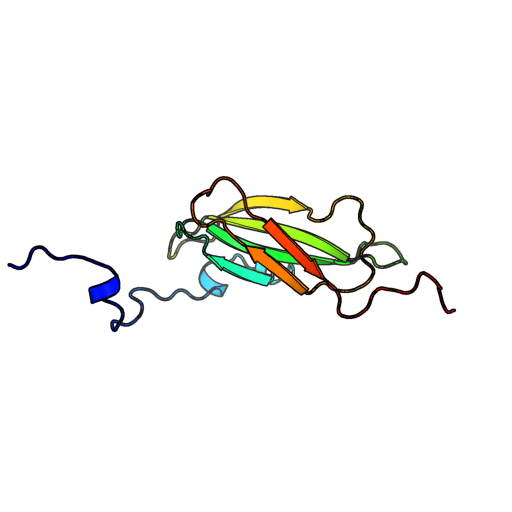OM 770 N N . SER A 1 92 ? 12.569 -4.058 -16.530 1.00 89.44 92 SER A N 1
ATOM 771 C CA . SER A 1 92 ? 11.483 -5.032 -16.394 1.00 89.44 92 SER A CA 1
ATOM 772 C C . SER A 1 92 ? 10.678 -4.755 -15.136 1.00 89.44 92 SER A C 1
ATOM 774 O O . SER A 1 92 ? 11.271 -4.465 -14.095 1.00 89.44 92 SER A O 1
ATOM 776 N N . ASP A 1 93 ? 9.361 -4.930 -15.207 1.00 90.75 93 ASP A N 1
ATOM 777 C CA . ASP A 1 93 ? 8.493 -4.793 -14.038 1.00 90.75 93 ASP A CA 1
ATOM 778 C C . ASP A 1 93 ? 8.936 -5.736 -12.899 1.00 90.75 93 ASP A C 1
ATOM 780 O O . ASP A 1 93 ? 9.286 -6.901 -13.128 1.00 90.75 93 ASP A O 1
ATOM 784 N N . LEU A 1 94 ? 8.971 -5.213 -11.674 1.00 94.56 94 LEU A N 1
ATOM 785 C CA . LEU A 1 94 ? 9.489 -5.898 -10.495 1.00 94.56 94 LEU A CA 1
ATOM 786 C C . LEU A 1 94 ? 8.347 -6.455 -9.653 1.00 94.56 94 LEU A C 1
ATOM 788 O O . LEU A 1 94 ? 7.396 -5.760 -9.298 1.00 94.56 94 LEU A O 1
ATOM 792 N N . TYR A 1 95 ? 8.525 -7.688 -9.193 1.00 95.62 95 TYR A N 1
ATOM 793 C CA . TYR A 1 95 ? 7.771 -8.216 -8.067 1.00 95.62 95 TYR A CA 1
ATOM 794 C C . TYR A 1 95 ? 8.291 -7.557 -6.790 1.00 95.62 95 TYR A C 1
ATOM 796 O O . TYR A 1 95 ? 9.380 -7.873 -6.305 1.00 95.62 95 TYR A O 1
ATOM 804 N N . LEU A 1 96 ? 7.513 -6.610 -6.268 1.00 96.56 96 LEU A N 1
ATOM 805 C CA . LEU A 1 96 ? 7.883 -5.791 -5.120 1.00 96.56 96 LEU A CA 1
ATOM 806 C C . LEU A 1 96 ? 7.223 -6.308 -3.837 1.00 96.56 96 LEU A C 1
ATOM 808 O O . LEU A 1 96 ? 6.023 -6.570 -3.793 1.00 96.56 96 LEU A O 1
ATOM 812 N N . THR A 1 97 ? 8.007 -6.444 -2.767 1.00 98.19 97 THR A N 1
ATOM 813 C CA . THR A 1 97 ? 7.522 -6.773 -1.419 1.00 98.19 97 THR A CA 1
ATOM 814 C C . THR A 1 97 ? 8.056 -5.768 -0.403 1.00 98.19 97 THR A C 1
ATOM 816 O O . THR A 1 97 ? 9.259 -5.517 -0.350 1.00 98.19 97 THR A O 1
ATOM 819 N N . VAL A 1 98 ? 7.169 -5.216 0.430 1.00 98.56 98 VAL A N 1
ATOM 820 C CA . VAL A 1 98 ? 7.531 -4.326 1.545 1.00 98.56 98 VAL A CA 1
ATOM 821 C C . VAL A 1 98 ? 7.375 -5.076 2.862 1.00 98.56 98 VAL A C 1
ATOM 823 O O . VAL A 1 98 ? 6.311 -5.635 3.127 1.00 98.56 98 VAL A O 1
ATO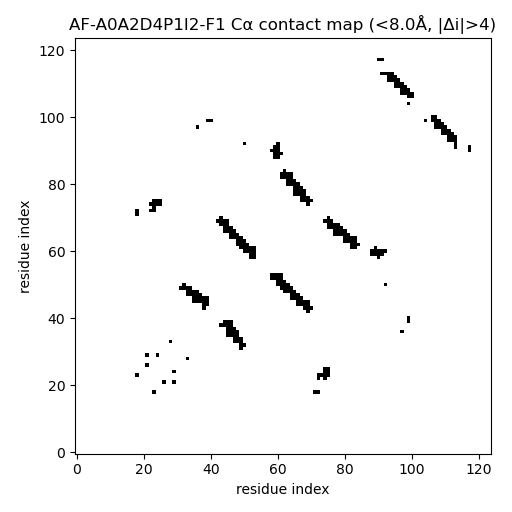M 826 N N . CYS A 1 99 ? 8.416 -5.071 3.697 1.00 98.50 99 CYS A N 1
ATOM 827 C CA . CYS A 1 99 ? 8.417 -5.776 4.979 1.00 98.50 99 CYS A CA 1
ATOM 828 C C . CYS A 1 99 ? 8.704 -4.828 6.152 1.00 98.50 99 CYS A C 1
ATOM 830 O O . CYS A 1 99 ? 9.528 -3.916 6.05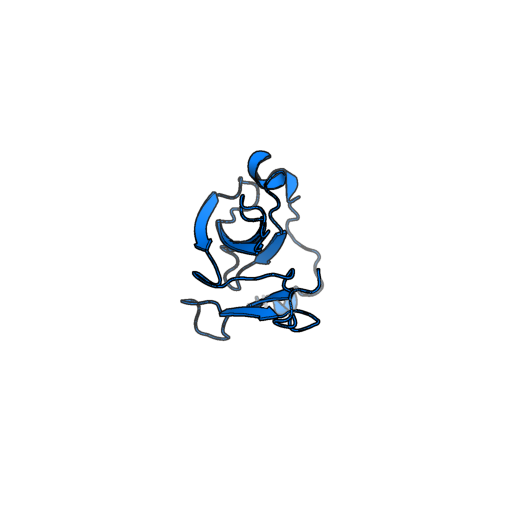9 1.00 98.50 99 CYS A O 1
ATOM 832 N N . GLU A 1 100 ? 8.058 -5.100 7.287 1.00 98.62 100 GLU A N 1
ATOM 833 C CA . GLU A 1 100 ? 8.278 -4.419 8.569 1.00 98.62 100 GLU A CA 1
ATOM 834 C C . GLU A 1 100 ? 9.004 -5.334 9.556 1.00 98.62 100 GLU A C 1
ATOM 836 O O . GLU A 1 100 ? 8.760 -6.545 9.602 1.00 98.62 100 GLU A O 1
ATOM 841 N N . TRP A 1 101 ? 9.895 -4.770 10.377 1.00 98.25 101 TRP A N 1
ATOM 842 C CA . TRP A 1 101 ? 10.669 -5.576 11.322 1.00 98.25 101 TRP A CA 1
ATOM 843 C C . TRP A 1 101 ? 9.788 -6.048 12.487 1.00 98.25 101 TRP A C 1
ATOM 845 O O . TRP A 1 101 ? 8.761 -5.431 12.804 1.00 98.25 101 TRP A O 1
ATOM 855 N N . PRO A 1 102 ? 10.168 -7.135 13.187 1.00 97.69 102 PRO A N 1
ATOM 856 C CA . PRO A 1 102 ? 9.435 -7.601 14.361 1.00 97.69 102 PRO A CA 1
ATOM 857 C C . PRO A 1 102 ? 9.265 -6.523 15.441 1.00 97.69 102 PRO A C 1
ATOM 859 O O . PRO A 1 102 ? 8.153 -6.370 15.952 1.00 97.69 102 PRO A O 1
ATOM 862 N N . SER A 1 103 ? 10.318 -5.742 15.711 1.00 95.75 103 SER A N 1
ATOM 863 C CA . SER A 1 103 ? 10.344 -4.770 16.817 1.00 95.75 103 SER A CA 1
ATOM 864 C C . SER A 1 103 ? 10.841 -3.367 16.445 1.00 95.75 103 SER A C 1
ATOM 866 O O . SER A 1 103 ? 10.590 -2.436 17.203 1.00 95.75 103 SER A O 1
ATOM 868 N N . ASP A 1 104 ? 11.517 -3.180 15.305 1.00 97.69 104 ASP A N 1
ATOM 869 C CA . ASP A 1 104 ? 11.925 -1.847 14.836 1.00 97.69 104 ASP A CA 1
ATOM 870 C C . ASP A 1 104 ? 10.850 -1.272 13.904 1.00 97.69 104 ASP A C 1
ATOM 872 O O . ASP A 1 104 ? 10.667 -1.738 12.785 1.00 97.69 104 ASP A O 1
ATOM 876 N N . SER A 1 105 ? 10.122 -0.261 14.373 1.00 96.62 105 SER A N 1
ATOM 877 C CA . SER A 1 105 ? 9.101 0.438 13.577 1.00 96.62 105 SER A CA 1
ATOM 878 C C . SER A 1 105 ? 9.627 1.705 12.896 1.00 96.62 105 SER A C 1
ATOM 880 O O . SER A 1 105 ? 8.865 2.411 12.240 1.00 96.62 105 SER A O 1
ATOM 882 N N . SER A 1 106 ? 10.922 2.013 13.038 1.00 97.06 106 SER A N 1
ATOM 883 C CA . SER A 1 106 ? 11.522 3.217 12.451 1.00 97.06 106 SER A CA 1
ATOM 884 C C . SER A 1 106 ? 11.807 3.088 10.954 1.00 97.06 106 SER A C 1
ATOM 886 O O . SER A 1 106 ? 12.035 4.101 10.293 1.00 97.06 106 SER A O 1
ATOM 888 N N . LYS A 1 107 ? 11.831 1.860 10.420 1.00 97.12 107 LYS A N 1
ATOM 889 C CA . LYS A 1 107 ? 12.211 1.559 9.035 1.00 97.12 107 LYS A CA 1
ATOM 890 C C . LYS A 1 107 ? 11.361 0.429 8.463 1.00 97.12 107 LYS A C 1
ATOM 892 O O . LYS A 1 107 ? 10.825 -0.401 9.193 1.00 97.12 107 LYS A O 1
ATOM 897 N N . VAL A 1 108 ? 11.309 0.393 7.139 1.00 98.44 108 VAL A N 1
ATOM 898 C CA . VAL A 1 108 ? 10.818 -0.735 6.343 1.00 98.44 108 VAL A CA 1
ATOM 899 C C . VAL A 1 108 ? 11.918 -1.154 5.374 1.00 98.44 108 VAL A C 1
ATOM 901 O O . VAL A 1 108 ? 12.808 -0.355 5.078 1.00 98.44 108 VAL A O 1
ATOM 904 N N . ILE A 1 109 ? 11.844 -2.375 4.856 1.00 98.56 109 ILE A N 1
ATOM 905 C CA . ILE A 1 109 ? 12.651 -2.799 3.706 1.00 98.56 109 ILE A CA 1
ATOM 906 C C . ILE A 1 109 ? 11.751 -3.018 2.504 1.00 98.56 109 ILE A C 1
ATOM 908 O O . ILE A 1 109 ? 10.593 -3.418 2.647 1.00 98.56 109 ILE A O 1
ATOM 912 N N . VAL A 1 110 ? 12.317 -2.806 1.324 1.00 98.69 110 VAL A N 1
ATOM 913 C CA . VAL A 1 110 ? 11.665 -3.087 0.054 1.00 98.69 110 VAL A CA 1
ATOM 914 C C . VAL A 1 110 ? 12.559 -4.039 -0.726 1.00 98.69 110 VAL A C 1
ATOM 916 O O . VAL A 1 110 ? 13.723 -3.731 -0.971 1.00 98.69 110 VAL A O 1
ATOM 919 N N . PHE A 1 111 ? 12.018 -5.194 -1.095 1.00 98.12 111 PHE A N 1
ATOM 920 C CA . PHE A 1 111 ? 12.643 -6.124 -2.028 1.00 98.12 111 PHE A CA 1
ATOM 921 C C . PHE A 1 111 ? 11.954 -5.990 -3.381 1.00 98.12 111 PHE A C 1
ATOM 923 O O . PHE A 1 111 ? 10.726 -5.974 -3.435 1.00 98.12 111 PHE A O 1
ATOM 930 N N . GLY A 1 112 ? 12.731 -5.914 -4.456 1.00 96.31 112 GLY A N 1
ATOM 931 C CA . GLY A 1 112 ? 12.243 -5.973 -5.830 1.00 96.31 112 GLY A CA 1
ATOM 932 C C . GLY A 1 112 ? 13.052 -7.003 -6.607 1.00 96.31 112 GLY A C 1
ATOM 933 O O . GLY A 1 112 ? 14.277 -7.011 -6.507 1.00 96.31 112 GLY A O 1
ATOM 934 N N . PHE A 1 113 ? 12.385 -7.890 -7.340 1.00 93.88 113 PHE A N 1
ATOM 935 C CA . PHE A 1 113 ? 13.051 -8.867 -8.204 1.00 93.88 113 PHE A CA 1
ATOM 936 C C . PHE A 1 113 ? 12.283 -9.055 -9.512 1.00 93.88 113 PHE A C 1
ATOM 938 O O . PHE A 1 113 ? 11.066 -8.883 -9.558 1.00 93.88 113 PHE A O 1
ATOM 945 N N . ASN A 1 114 ? 12.989 -9.437 -10.573 1.00 89.19 114 ASN A N 1
ATOM 946 C CA . ASN A 1 114 ? 12.401 -9.821 -11.851 1.00 89.19 114 ASN A CA 1
ATOM 947 C C . ASN A 1 114 ? 12.497 -11.339 -12.059 1.00 89.19 114 ASN A C 1
ATOM 949 O O . ASN A 1 114 ? 13.267 -12.042 -11.407 1.00 89.19 114 ASN A O 1
ATOM 953 N N . THR A 1 115 ? 11.679 -11.872 -12.965 1.00 81.56 115 THR A N 1
ATOM 954 C CA . THR A 1 115 ? 11.672 -13.310 -13.293 1.00 81.56 115 THR A CA 1
ATOM 955 C C . THR A 1 115 ? 12.836 -13.720 -14.191 1.00 81.56 115 THR A C 1
ATOM 957 O O . THR A 1 115 ? 13.131 -14.911 -14.301 1.00 81.56 115 THR A O 1
ATOM 960 N N . ARG A 1 116 ? 13.490 -12.753 -14.843 1.00 74.25 116 ARG A N 1
ATOM 961 C CA . ARG A 1 116 ? 14.674 -12.933 -15.687 1.00 74.25 116 ARG A CA 1
ATOM 962 C C . ARG A 1 116 ? 15.551 -11.694 -15.584 1.00 74.25 116 ARG A C 1
ATOM 964 O O . ARG A 1 116 ? 15.048 -10.590 -15.765 1.00 74.25 116 ARG A O 1
ATOM 971 N N . SER A 1 117 ? 16.848 -11.880 -15.370 1.00 64.62 117 SER A N 1
ATOM 972 C CA . SER A 1 117 ? 17.830 -10.819 -15.573 1.00 64.62 117 SER A CA 1
ATOM 973 C C . SER A 1 117 ? 17.816 -10.404 -17.045 1.00 64.62 117 SER A C 1
ATOM 975 O O . SER A 1 117 ? 17.879 -11.250 -17.941 1.00 64.62 117 SER A O 1
ATOM 977 N N . THR A 1 118 ? 17.694 -9.106 -17.309 1.00 61.19 118 THR A N 1
ATOM 978 C CA . THR A 1 118 ? 17.826 -8.570 -18.662 1.00 61.19 118 THR A CA 1
ATOM 979 C C . THR A 1 118 ? 19.247 -8.827 -19.143 1.00 61.19 118 THR A C 1
ATOM 981 O O . THR A 1 118 ? 20.212 -8.382 -18.523 1.00 61.19 118 THR A O 1
ATOM 984 N N . ASN A 1 119 ? 19.389 -9.594 -20.227 1.00 59.12 119 ASN A N 1
ATOM 985 C CA . ASN A 1 119 ? 20.678 -9.731 -20.893 1.00 59.12 119 ASN A CA 1
ATOM 986 C C . ASN A 1 119 ? 21.103 -8.344 -21.380 1.00 59.12 119 ASN A C 1
ATOM 988 O O . ASN A 1 119 ? 20.343 -7.680 -22.077 1.00 59.12 119 ASN A O 1
ATOM 992 N N . SER A 1 120 ? 22.335 -7.942 -21.079 1.00 54.53 120 SER A N 1
ATOM 993 C CA . SER A 1 120 ? 22.985 -6.714 -21.567 1.00 54.53 120 SER A CA 1
ATOM 994 C C . SER A 1 120 ? 23.232 -6.696 -23.086 1.00 54.53 120 SER A C 1
ATOM 996 O O . SER A 1 120 ? 23.945 -5.840 -23.602 1.00 54.53 120 SER A O 1
ATOM 998 N N . LEU A 1 121 ? 22.645 -7.642 -23.818 1.00 50.38 121 LEU A N 1
ATOM 999 C CA . LEU A 1 121 ? 22.647 -7.700 -25.267 1.00 50.38 121 LEU A CA 1
ATOM 1000 C C . LEU A 1 121 ? 21.311 -7.134 -25.739 1.00 50.38 121 LEU A C 1
ATOM 1002 O O . LEU A 1 121 ? 20.326 -7.864 -25.849 1.00 50.38 121 LEU A O 1
ATOM 1006 N N . LEU A 1 122 ? 21.301 -5.826 -25.999 1.00 50.22 122 LEU A N 1
ATOM 1007 C CA . LEU A 1 122 ? 20.352 -5.203 -26.917 1.00 50.22 122 LEU A CA 1
ATOM 1008 C C . LEU A 1 122 ? 20.291 -6.076 -28.180 1.00 50.22 122 LEU A C 1
ATOM 1010 O O . LEU A 1 122 ? 21.249 -6.127 -28.952 1.00 50.22 122 LEU A O 1
ATOM 1014 N N . MET A 1 123 ? 19.208 -6.832 -28.345 1.00 43.69 123 MET A N 1
ATOM 1015 C CA . MET A 1 123 ? 18.892 -7.480 -29.609 1.00 43.69 123 MET A CA 1
ATOM 1016 C C . MET A 1 123 ? 17.868 -6.615 -30.335 1.00 43.69 123 MET A C 1
ATOM 1018 O O . MET A 1 123 ? 16.705 -6.567 -29.932 1.00 43.69 123 MET A O 1
ATOM 1022 N N . ASN A 1 124 ? 18.385 -6.040 -31.425 1.00 41.16 124 ASN A N 1
ATOM 1023 C CA . ASN A 1 124 ? 17.796 -5.242 -32.504 1.00 41.16 124 ASN A CA 1
ATOM 1024 C C . ASN A 1 124 ? 17.723 -3.733 -32.282 1.00 41.16 124 ASN A C 1
ATOM 1026 O O . ASN A 1 124 ? 16.831 -3.270 -31.546 1.00 41.16 124 ASN A O 1
#

Radius of gyration: 19.02 Å; Cα contacts (8 Å, |Δi|>4): 166; chains: 1; bounding box: 40×27×68 Å

Organism: Micrurus surinamensis (NCBI:txid129470)

Secondary structure (DSSP, 8-state):
------TTTTTTSPPS----HHHHS-HHHHHTT-EEEEE-TTSSEEEEEEEEE-SSTT--EEEEEEEEE--TTSPPEEEEEEEESTT----S--EEEEEE-SS--S-EEEEEE-SSPPPS----

InterPro domains:
  IPR032734 DDB1- and CUL4-associated factor 15, WD40 repeat-containing domain [PF14939] (5-118)
  IPR032734 DDB1- and CUL4-associated factor 15, WD40 repeat-containing domain [cd20917] (2-120)
  IPR038914 DDB1- and CUL4-associated factor 15 [PTHR28541] (1-119)

Mean predicted aligned error: 6.0 Å

Solvent-accessible surface area (backbone atoms only — not comparable to full-atom values): 8066 Å² total; per-residue (Å²): 140,84,87,82,82,58,72,79,80,50,66,85,56,77,81,92,75,88,74,59,64,78,73,22,48,58,69,72,54,69,73,63,57,61,47,75,76,47,67,44,97,85,61,49,33,36,36,30,35,34,78,40,70,46,97,51,100,78,50,32,51,46,38,37,44,37,36,24,43,56,55,84,82,44,62,55,42,81,76,46,78,43,74,49,70,76,98,55,86,34,81,62,83,56,59,69,47,78,48,71,53,97,82,51,84,91,55,72,49,76,49,69,47,59,98,64,84,80,69,91,66,87,82,133

Nearest PDB structures (foldseek):
  6q0r-assembly1_B  TM=9.888E-01  e=4.046E-16  Homo sapiens
  6q0w-assembly1_B  TM=9.749E-01  e=6.643E-16  Homo sapiens
  6ud7-assembly1_A  TM=9.610E-01  e=1.032E-15  Homo sapiens
  6ue5-assembly1_A  TM=9.607E-01  e=3.873E-15  Homo sapiens
  6pai-assembly1_C  TM=9.815E-01  e=2.386E-14  Homo sapiens

Sequence (124 aa):
ISGQLSPRLFRKLPPRVCVSLKSIVDEHFLCAGHIFLGFSKCGRYILSYTNSNGDDDFSFYIYHLYWWEFNVHSKLKMVRQVRLFQDEEIYSDLYLTVCEWPSDSSKVIVFGFNTRSTNSLLMN

pLDDT: mean 91.09, std 12.88, range [41.16, 98.81]